Protein AF-A0A2W4IEJ6-F1 (afdb_monomer)

Sequence (66 aa):
KLRFDEEEAISVNINESSDYDSTTVFFSKENTIIEKLKKSKKLKVQIELYQEGNNIFEFDVNGFEL

Secondary structure (DSSP, 8-state):
-EEETTSPPBP--EEEPTT--TT-EEES-HHHHHHHHTT-SEEEEEEEETTTEEEEEEEE-TT---

Radius of gyration: 12.47 Å; Cα contacts (8 Å, |Δi|>4): 96; chains: 1; bounding box: 26×26×26 Å

Foldseek 3Di:
DKDFDPDDDDDWDWDADPVNDPVDIDTPPVVVVLVSLVVGQKMWDWDQDVPPGTDIDIDGSPPPDD

Structure (mmCIF, N/CA/C/O backbone):
data_AF-A0A2W4IEJ6-F1
#
_entry.id   AF-A0A2W4IEJ6-F1
#
loop_
_atom_site.group_PDB
_atom_site.id
_atom_site.type_symbol
_atom_site.label_atom_id
_atom_site.label_alt_id
_atom_site.label_comp_id
_atom_site.label_asym_id
_atom_site.label_entity_id
_atom_site.label_seq_id
_atom_site.pdbx_PDB_ins_code
_atom_site.Cartn_x
_atom_site.Cartn_y
_atom_site.Cartn_z
_atom_site.occupancy
_atom_site.B_iso_or_equiv
_atom_site.auth_seq_id
_atom_site.auth_comp_id
_atom_site.auth_asym_id
_atom_site.auth_atom_id
_atom_site.pdbx_PDB_model_num
ATOM 1 N N . LYS A 1 1 ? 6.068 5.918 -3.394 1.00 92.50 1 LYS A N 1
ATOM 2 C CA . LYS A 1 1 ? 5.520 5.999 -2.010 1.00 92.50 1 LYS A CA 1
ATOM 3 C C . LYS A 1 1 ? 4.132 5.379 -1.990 1.00 92.50 1 LYS A C 1
ATOM 5 O O . LYS A 1 1 ? 3.444 5.484 -2.996 1.00 92.50 1 LYS A O 1
ATOM 10 N N . LEU A 1 2 ? 3.720 4.777 -0.877 1.00 95.56 2 LEU A N 1
ATOM 11 C CA . LEU A 1 2 ? 2.385 4.193 -0.709 1.00 95.56 2 LEU A CA 1
ATOM 12 C C . LEU A 1 2 ? 1.651 4.906 0.427 1.00 95.56 2 LEU A C 1
ATOM 14 O O . LEU A 1 2 ? 2.241 5.101 1.486 1.00 95.56 2 LEU A O 1
ATOM 18 N N . ARG A 1 3 ? 0.386 5.277 0.234 1.00 97.38 3 ARG A N 1
ATOM 19 C CA . ARG A 1 3 ? -0.485 5.812 1.291 1.00 97.38 3 ARG A CA 1
ATOM 20 C C . ARG A 1 3 ? -1.721 4.939 1.418 1.00 97.38 3 ARG A C 1
ATOM 22 O O . ARG A 1 3 ? -2.395 4.702 0.423 1.00 97.38 3 ARG A O 1
ATOM 29 N N . PHE A 1 4 ? -2.020 4.505 2.630 1.00 97.69 4 PHE A N 1
ATOM 30 C CA . PHE A 1 4 ? -3.187 3.687 2.932 1.00 97.69 4 PHE A CA 1
ATOM 31 C C . PHE A 1 4 ? -4.221 4.578 3.614 1.00 97.69 4 PHE A C 1
ATOM 33 O O . PHE A 1 4 ? -3.904 5.238 4.600 1.00 97.69 4 PHE A O 1
ATOM 40 N N . ASP A 1 5 ? -5.416 4.671 3.039 1.00 96.81 5 ASP A N 1
ATOM 41 C CA . ASP A 1 5 ? -6.477 5.583 3.473 1.00 96.81 5 ASP A CA 1
ATOM 42 C C . ASP A 1 5 ? -5.964 7.032 3.693 1.00 96.81 5 ASP A C 1
ATOM 44 O O . ASP A 1 5 ? -5.451 7.679 2.764 1.00 96.81 5 ASP A O 1
ATOM 48 N N . GLU A 1 6 ? -6.090 7.540 4.923 1.00 95.81 6 GLU A N 1
ATOM 49 C CA . GLU A 1 6 ? -5.625 8.861 5.370 1.00 95.81 6 GLU A CA 1
ATOM 50 C C . GLU A 1 6 ? -4.359 8.792 6.247 1.00 95.81 6 GLU A C 1
ATOM 52 O O . GLU A 1 6 ? -3.986 9.784 6.870 1.00 95.81 6 GLU A O 1
ATOM 57 N N . GLU A 1 7 ? -3.682 7.641 6.302 1.00 95.81 7 GLU A N 1
ATOM 58 C CA . GLU A 1 7 ? -2.424 7.491 7.039 1.00 95.81 7 GLU A CA 1
ATOM 59 C C . GLU A 1 7 ? -1.257 8.236 6.370 1.00 95.81 7 GLU A C 1
ATOM 61 O O . GLU A 1 7 ? -1.317 8.653 5.209 1.00 95.81 7 GLU A O 1
ATOM 66 N N . GLU A 1 8 ? -0.144 8.368 7.095 1.00 96.06 8 GLU A N 1
ATOM 67 C CA . GLU A 1 8 ? 1.101 8.871 6.520 1.00 96.06 8 GLU A CA 1
ATOM 68 C C . GLU A 1 8 ? 1.628 7.949 5.412 1.00 96.06 8 GLU A C 1
ATOM 70 O O . GLU A 1 8 ? 1.571 6.719 5.489 1.00 96.06 8 GLU A O 1
ATOM 75 N N . ALA A 1 9 ? 2.176 8.560 4.360 1.00 96.00 9 ALA A N 1
ATOM 76 C CA . ALA A 1 9 ? 2.742 7.810 3.252 1.00 96.00 9 ALA A CA 1
ATOM 77 C C . ALA A 1 9 ? 4.042 7.108 3.670 1.00 96.00 9 ALA A C 1
ATOM 79 O O . ALA A 1 9 ? 4.965 7.733 4.194 1.00 96.00 9 ALA A O 1
ATOM 80 N N . ILE A 1 10 ? 4.158 5.825 3.340 1.00 94.88 10 ILE A N 1
ATOM 81 C CA . ILE A 1 10 ? 5.368 5.037 3.544 1.00 94.88 10 ILE A CA 1
ATOM 82 C C . ILE A 1 10 ? 6.233 5.016 2.280 1.00 94.88 10 ILE A C 1
ATOM 84 O O . ILE A 1 10 ? 5.752 4.889 1.147 1.00 94.88 10 ILE A O 1
ATOM 88 N N . SER A 1 11 ? 7.545 5.117 2.476 1.00 93.19 11 SER A N 1
ATOM 89 C CA . SER A 1 11 ? 8.523 4.859 1.420 1.00 93.19 11 SER A CA 1
ATOM 90 C C . SER A 1 11 ? 8.795 3.360 1.322 1.00 93.19 11 SER A C 1
ATOM 92 O O . SER A 1 11 ? 9.102 2.689 2.316 1.00 93.19 11 SER A O 1
ATOM 94 N N . VAL A 1 12 ? 8.688 2.858 0.098 1.00 91.06 12 VAL A N 1
ATOM 95 C CA . VAL A 1 12 ? 9.013 1.489 -0.299 1.00 91.06 12 VAL A CA 1
ATOM 96 C C . VAL A 1 12 ? 10.001 1.566 -1.452 1.00 91.06 12 VAL A C 1
ATOM 98 O O . VAL A 1 12 ? 9.960 2.522 -2.230 1.00 91.06 12 VAL A O 1
ATOM 101 N N . ASN A 1 13 ? 10.882 0.578 -1.535 1.00 87.75 13 ASN A N 1
ATOM 102 C CA . ASN A 1 13 ? 11.769 0.442 -2.682 1.00 87.75 13 ASN A CA 1
ATOM 103 C C . ASN A 1 13 ? 11.026 -0.325 -3.769 1.00 87.75 13 ASN A C 1
ATOM 105 O O . ASN A 1 13 ? 10.204 -1.190 -3.458 1.00 87.75 13 ASN A O 1
ATOM 109 N N . ILE A 1 14 ? 11.327 0.007 -5.016 1.00 84.06 14 ILE A N 1
ATOM 110 C CA . ILE A 1 14 ? 10.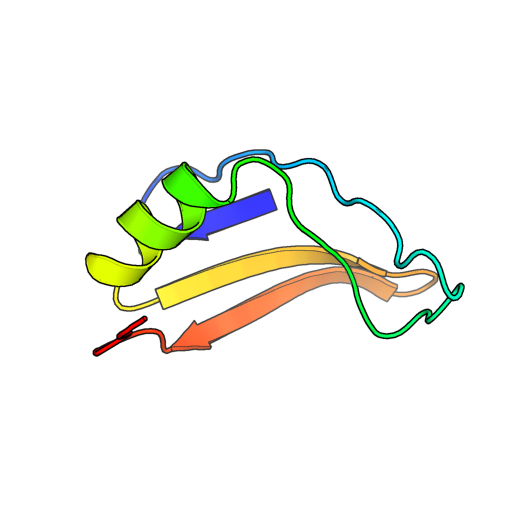819 -0.697 -6.182 1.00 84.06 14 ILE A CA 1
ATOM 111 C C . ILE A 1 14 ? 11.958 -1.552 -6.723 1.00 84.06 14 ILE A C 1
ATOM 113 O O . ILE A 1 14 ? 13.050 -1.038 -6.955 1.00 84.06 14 ILE A O 1
ATOM 117 N N . ASN A 1 15 ? 11.696 -2.842 -6.889 1.00 82.75 15 ASN A N 1
ATOM 118 C CA . ASN A 1 15 ? 12.569 -3.761 -7.595 1.00 82.75 15 ASN A CA 1
ATOM 119 C C . ASN A 1 15 ? 11.976 -4.005 -8.985 1.00 82.75 15 ASN A C 1
ATOM 121 O O . ASN A 1 15 ? 10.766 -4.215 -9.122 1.00 82.75 15 ASN A O 1
ATOM 125 N N . GLU A 1 16 ? 12.832 -3.962 -9.998 1.00 74.94 16 GLU A N 1
ATOM 126 C CA . GLU A 1 16 ? 12.462 -4.294 -11.372 1.00 74.94 16 GLU A CA 1
ATOM 127 C C . GLU A 1 16 ? 12.195 -5.795 -11.509 1.00 74.94 16 GLU A C 1
ATOM 129 O O . GLU A 1 16 ? 12.727 -6.612 -10.746 1.00 74.94 16 GLU A O 1
ATOM 134 N N . SER A 1 17 ? 11.357 -6.154 -12.479 1.00 75.56 17 SER A N 1
ATOM 135 C CA . SER A 1 17 ? 11.148 -7.552 -12.830 1.00 75.56 17 SER A CA 1
ATOM 136 C C . SER A 1 17 ? 12.429 -8.170 -13.392 1.00 75.56 17 SER A C 1
ATOM 138 O O . SER A 1 17 ? 13.180 -7.529 -14.128 1.00 75.56 17 SER A O 1
ATOM 140 N N . SER A 1 18 ? 12.691 -9.435 -13.057 1.00 74.00 18 SER A N 1
ATOM 141 C CA . SER A 1 18 ? 13.888 -10.156 -13.513 1.00 74.00 18 SER A CA 1
ATOM 142 C C . SER A 1 18 ? 13.896 -10.445 -15.019 1.00 74.00 18 SER A C 1
ATOM 144 O O . SER A 1 18 ? 14.931 -10.841 -15.555 1.00 74.00 18 SER A O 1
ATOM 146 N N . ASP A 1 19 ? 12.765 -10.248 -15.697 1.00 77.31 19 ASP A N 1
ATOM 147 C CA . ASP A 1 19 ? 12.580 -10.411 -17.140 1.00 77.31 19 ASP A CA 1
ATOM 148 C C . ASP A 1 19 ? 12.618 -9.087 -17.927 1.00 77.31 19 ASP A C 1
ATOM 150 O O . ASP A 1 19 ? 12.381 -9.096 -19.134 1.00 77.31 19 ASP A O 1
ATOM 154 N N . TYR A 1 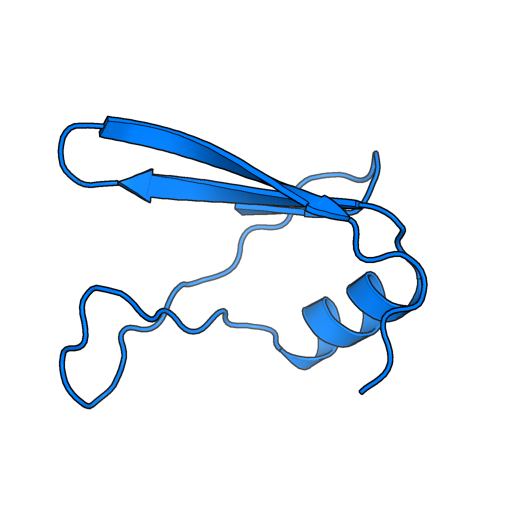20 ? 12.962 -7.969 -17.276 1.00 69.56 20 TYR A N 1
ATOM 155 C CA . TYR A 1 20 ? 12.986 -6.622 -17.862 1.00 69.56 20 TYR A CA 1
ATOM 156 C C . TYR A 1 20 ? 11.622 -6.120 -18.370 1.00 69.56 20 TYR A C 1
ATOM 158 O O . TYR A 1 20 ? 11.572 -5.216 -19.210 1.00 69.56 20 TYR A O 1
ATOM 166 N N . ASP A 1 21 ? 10.511 -6.661 -17.861 1.00 74.06 21 ASP A N 1
ATOM 167 C CA .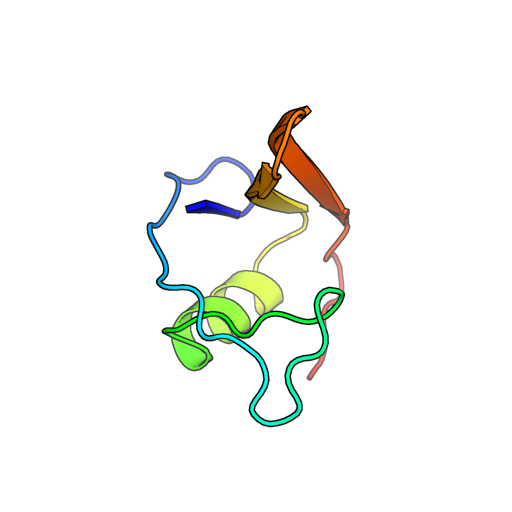 ASP A 1 21 ? 9.185 -6.101 -18.114 1.00 74.06 21 ASP A CA 1
ATOM 168 C C . ASP A 1 21 ? 9.070 -4.686 -17.520 1.00 74.06 21 ASP A C 1
ATOM 170 O O . ASP A 1 21 ? 9.176 -4.475 -16.312 1.00 74.06 21 ASP A O 1
ATOM 174 N N . SER A 1 22 ? 8.824 -3.700 -18.384 1.00 74.25 22 SER A N 1
ATOM 175 C CA . SER A 1 22 ? 8.637 -2.297 -18.000 1.00 74.25 22 SER A CA 1
ATOM 176 C C . SER A 1 22 ? 7.248 -1.994 -17.435 1.00 74.25 22 SER A C 1
ATOM 178 O O . SER A 1 22 ? 6.987 -0.863 -17.029 1.00 74.25 22 SER A O 1
ATOM 180 N N . THR A 1 23 ? 6.329 -2.960 -17.467 1.00 79.56 23 THR A N 1
ATOM 181 C CA . THR A 1 23 ? 4.946 -2.794 -17.003 1.00 79.56 23 THR A CA 1
ATOM 182 C C . THR A 1 23 ? 4.708 -3.355 -15.603 1.00 79.56 23 THR A C 1
ATOM 184 O O . THR A 1 23 ? 3.693 -3.030 -14.985 1.00 79.56 23 THR A O 1
ATOM 187 N N . THR A 1 24 ? 5.669 -4.115 -15.067 1.00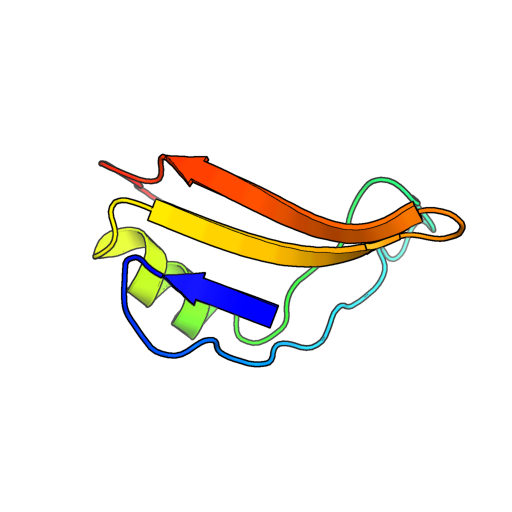 81.69 24 THR A N 1
ATOM 188 C CA . THR A 1 24 ? 5.567 -4.768 -13.760 1.00 81.69 24 THR A CA 1
ATOM 189 C C . THR A 1 24 ? 6.675 -4.305 -12.821 1.00 81.69 24 THR A C 1
ATOM 191 O O . THR A 1 24 ? 7.851 -4.257 -13.172 1.00 81.69 24 THR A O 1
ATOM 194 N N . VAL A 1 25 ? 6.297 -3.992 -11.581 1.00 81.12 25 VAL A N 1
ATOM 195 C CA . VAL A 1 25 ? 7.223 -3.598 -10.517 1.00 81.12 25 VAL A CA 1
ATOM 196 C C . VAL A 1 25 ? 6.907 -4.335 -9.223 1.00 81.12 25 VAL A C 1
ATOM 198 O O . VAL A 1 25 ? 5.746 -4.600 -8.914 1.00 81.12 25 VAL A O 1
ATOM 201 N N . PHE A 1 26 ? 7.936 -4.614 -8.426 1.00 86.12 26 PHE A N 1
ATOM 202 C CA . PHE A 1 26 ? 7.790 -5.272 -7.130 1.00 86.12 26 PHE A CA 1
ATOM 203 C C . PHE A 1 26 ? 8.111 -4.301 -6.000 1.00 86.12 26 PHE A C 1
ATOM 205 O O . PHE A 1 26 ? 9.178 -3.688 -5.973 1.00 86.12 26 PHE A O 1
ATOM 212 N N . PHE A 1 27 ? 7.206 -4.171 -5.033 1.00 88.00 27 PHE A N 1
ATOM 213 C CA . PHE A 1 27 ? 7.454 -3.351 -3.851 1.00 88.00 27 PHE A CA 1
ATOM 214 C C . PHE A 1 2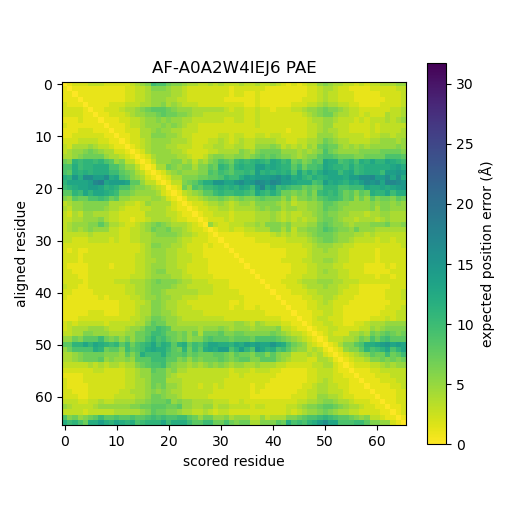7 ? 8.181 -4.147 -2.770 1.00 88.00 27 PHE A C 1
ATOM 216 O O . PHE A 1 27 ? 7.822 -5.280 -2.451 1.00 88.00 27 PHE A O 1
ATOM 223 N N . SER A 1 28 ? 9.177 -3.527 -2.140 1.00 87.31 28 SER A N 1
ATOM 224 C CA . SER A 1 28 ? 9.742 -4.055 -0.901 1.00 87.31 28 SER A CA 1
ATOM 225 C C . SER A 1 28 ? 8.730 -3.982 0.252 1.00 87.31 28 SER A C 1
ATOM 227 O O . SER A 1 28 ? 7.756 -3.232 0.195 1.00 87.31 28 SER A O 1
ATOM 229 N N . LYS A 1 29 ? 8.991 -4.722 1.341 1.00 87.25 29 LYS A N 1
ATOM 230 C CA . LYS A 1 29 ? 8.127 -4.791 2.542 1.00 87.25 29 LYS A CA 1
ATOM 231 C C . LYS A 1 29 ? 6.745 -5.408 2.284 1.00 87.25 29 LYS A C 1
ATOM 233 O O . LYS A 1 29 ? 5.753 -4.955 2.852 1.00 87.25 29 LYS A O 1
ATOM 238 N N . GLU A 1 30 ? 6.708 -6.472 1.486 1.00 89.94 30 GLU A N 1
ATOM 239 C CA . GLU A 1 30 ? 5.499 -7.234 1.139 1.00 89.94 30 GLU A CA 1
ATOM 240 C C . GLU A 1 30 ? 4.581 -7.492 2.345 1.00 89.94 30 GLU A C 1
ATOM 242 O O . GLU A 1 30 ? 3.428 -7.072 2.330 1.00 89.94 30 GLU A O 1
ATOM 247 N N . ASN A 1 31 ? 5.104 -8.069 3.434 1.00 92.50 31 ASN A N 1
ATOM 248 C CA . ASN A 1 31 ? 4.302 -8.366 4.628 1.00 92.50 31 ASN A CA 1
ATOM 249 C C . ASN A 1 31 ? 3.609 -7.122 5.208 1.00 92.50 31 ASN A C 1
ATOM 251 O O . ASN A 1 31 ? 2.421 -7.160 5.514 1.00 92.50 31 ASN A O 1
ATOM 255 N N . THR A 1 32 ? 4.320 -5.995 5.314 1.00 93.50 32 THR A N 1
ATOM 256 C CA . THR A 1 32 ? 3.739 -4.737 5.812 1.00 93.50 32 THR A CA 1
ATOM 257 C C . THR A 1 32 ? 2.663 -4.201 4.871 1.00 93.50 32 THR A C 1
ATOM 259 O O . THR A 1 32 ? 1.654 -3.671 5.333 1.00 93.50 32 THR A O 1
ATOM 262 N N . ILE A 1 33 ? 2.868 -4.326 3.558 1.00 94.81 33 ILE A N 1
ATOM 263 C CA . ILE A 1 33 ? 1.893 -3.901 2.550 1.00 94.81 33 ILE A CA 1
ATOM 264 C C . ILE A 1 33 ? 0.632 -4.759 2.6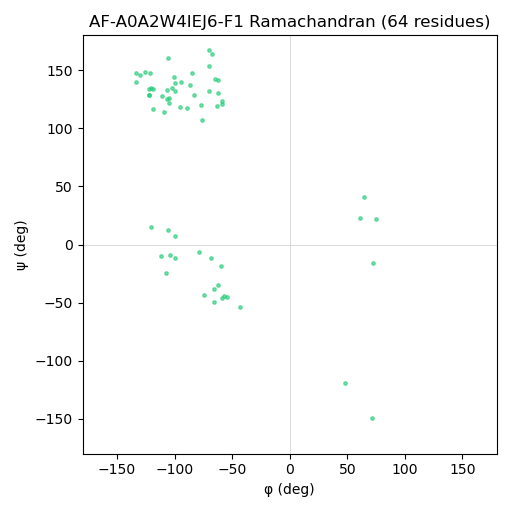57 1.00 94.81 33 ILE A C 1
ATOM 266 O O . ILE A 1 33 ? -0.456 -4.204 2.771 1.00 94.81 33 ILE A O 1
ATOM 270 N N . ILE A 1 34 ? 0.772 -6.086 2.702 1.00 94.88 34 ILE A N 1
ATOM 271 C CA . ILE A 1 34 ? -0.347 -7.027 2.840 1.00 94.88 34 ILE A CA 1
ATOM 272 C C . ILE A 1 34 ? -1.138 -6.753 4.124 1.00 94.88 34 ILE A C 1
ATOM 274 O O . ILE A 1 34 ? -2.367 -6.695 4.098 1.00 94.88 34 ILE A O 1
ATOM 278 N N . GLU A 1 35 ? -0.460 -6.556 5.255 1.00 94.75 35 GLU A N 1
ATOM 279 C CA . GLU A 1 35 ? -1.123 -6.263 6.530 1.00 94.75 35 GLU A CA 1
ATOM 280 C C . GLU A 1 35 ? -1.912 -4.952 6.513 1.00 94.75 35 GLU A C 1
ATOM 282 O O . GLU A 1 35 ? -2.957 -4.864 7.164 1.00 94.75 35 GLU A O 1
ATOM 287 N N . LYS A 1 36 ? -1.423 -3.938 5.789 1.00 95.94 36 LYS A N 1
ATOM 288 C CA . LYS A 1 36 ? -2.135 -2.670 5.609 1.00 95.94 36 LYS A CA 1
ATOM 289 C C . LYS A 1 36 ? -3.302 -2.811 4.638 1.00 95.94 36 LYS A C 1
ATOM 291 O O . LYS A 1 36 ? -4.394 -2.366 4.965 1.00 95.94 36 LYS A O 1
ATOM 296 N N . LEU A 1 37 ? -3.116 -3.500 3.510 1.00 96.19 37 LEU A N 1
ATOM 297 C CA . LEU A 1 37 ? -4.184 -3.772 2.540 1.00 96.19 37 LEU A CA 1
ATOM 298 C C . LEU A 1 37 ? -5.396 -4.441 3.197 1.00 96.19 37 LEU A C 1
ATOM 300 O O . LEU A 1 37 ? -6.514 -3.982 3.011 1.00 96.19 37 LEU A O 1
ATOM 304 N N . LYS A 1 38 ? -5.172 -5.445 4.056 1.00 95.50 38 LYS A N 1
ATOM 305 C CA . LYS A 1 38 ? -6.240 -6.144 4.799 1.00 95.50 38 LYS A CA 1
ATOM 306 C C . LYS A 1 38 ? -7.077 -5.243 5.720 1.00 95.50 38 LYS A C 1
ATOM 308 O O . LYS A 1 38 ? -8.139 -5.660 6.170 1.00 95.50 38 LYS A O 1
ATOM 313 N N . LYS A 1 39 ? -6.585 -4.053 6.072 1.00 95.50 39 LYS A N 1
ATOM 314 C CA . LYS A 1 39 ? -7.230 -3.124 7.018 1.00 95.50 39 LYS A CA 1
ATOM 315 C C . LYS A 1 39 ? -7.742 -1.852 6.349 1.00 95.50 39 LYS A C 1
ATOM 317 O O . LYS A 1 39 ? -8.447 -1.082 6.999 1.00 95.50 39 LYS A O 1
ATOM 322 N N . SER A 1 40 ? -7.389 -1.640 5.088 1.00 97.44 40 SER A N 1
ATOM 323 C CA . SER A 1 40 ? -7.646 -0.399 4.375 1.00 97.44 40 SER A CA 1
ATOM 324 C C . SER A 1 40 ? -8.763 -0.533 3.363 1.00 97.44 40 SER A C 1
ATOM 326 O O . SER A 1 40 ? -9.129 -1.624 2.935 1.00 97.44 40 SER A O 1
ATOM 328 N N . LYS A 1 41 ? -9.315 0.612 2.971 1.00 97.69 41 LYS A N 1
ATOM 329 C CA . LYS A 1 41 ? -10.293 0.701 1.882 1.00 97.69 41 LYS A CA 1
ATOM 330 C C . LYS A 1 41 ? -9.688 1.338 0.647 1.00 97.69 41 LYS A C 1
ATOM 332 O O . LYS A 1 41 ? -10.165 1.105 -0.454 1.00 97.69 41 LYS A O 1
ATOM 337 N N . LYS A 1 42 ? -8.643 2.146 0.816 1.00 98.12 42 LYS A N 1
ATOM 338 C CA . LYS A 1 42 ? -7.991 2.868 -0.270 1.00 98.12 42 LYS A CA 1
ATOM 339 C C . LYS A 1 42 ? -6.480 2.739 -0.205 1.00 98.12 42 LYS A C 1
ATOM 341 O O . LYS A 1 42 ? -5.880 2.877 0.860 1.00 98.12 42 LYS A O 1
ATOM 346 N N . LEU A 1 43 ? -5.861 2.578 -1.367 1.00 97.62 43 LEU A N 1
ATOM 347 C CA . LEU A 1 43 ? -4.417 2.671 -1.551 1.00 97.62 43 LEU A CA 1
ATOM 348 C C . LEU A 1 43 ? -4.110 3.755 -2.584 1.00 97.62 43 LEU A C 1
ATOM 350 O O . LEU A 1 43 ? -4.634 3.725 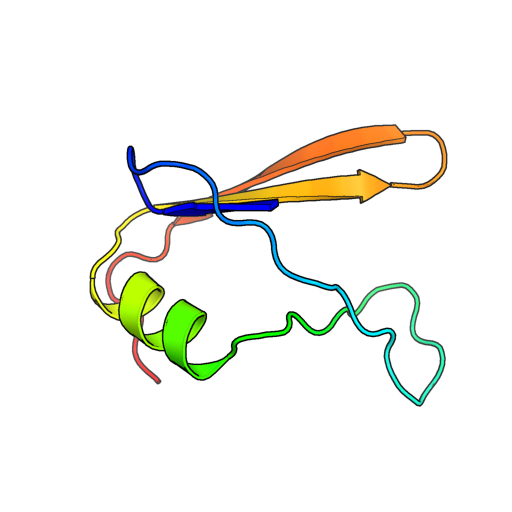-3.692 1.00 97.62 43 LEU A O 1
ATOM 354 N N . LYS A 1 44 ? -3.219 4.687 -2.244 1.00 97.25 44 LYS A N 1
ATOM 355 C CA . LYS A 1 44 ? -2.604 5.613 -3.198 1.00 97.25 44 LYS A CA 1
ATOM 356 C C . LYS A 1 44 ? -1.158 5.218 -3.447 1.00 97.25 44 LYS A C 1
ATOM 358 O O . LYS A 1 44 ? -0.362 5.137 -2.509 1.00 97.25 44 LYS A O 1
ATOM 363 N N . VAL A 1 45 ? -0.808 5.022 -4.709 1.00 94.44 45 VAL A N 1
ATOM 364 C CA . VAL A 1 45 ? 0.546 4.696 -5.158 1.00 94.44 45 VAL A CA 1
ATOM 365 C C . VAL A 1 45 ? 1.109 5.903 -5.883 1.00 94.44 45 VAL A C 1
ATOM 367 O O . VAL A 1 45 ? 0.621 6.273 -6.945 1.00 94.44 45 VAL A O 1
ATOM 370 N N . GLN A 1 46 ? 2.140 6.513 -5.306 1.00 92.25 46 GLN A N 1
ATOM 371 C CA . GLN A 1 46 ? 2.925 7.537 -5.979 1.00 92.25 46 GLN A CA 1
ATOM 372 C C . GLN A 1 46 ? 4.153 6.892 -6.618 1.00 92.25 46 GLN A C 1
ATOM 374 O O . GLN A 1 46 ? 5.013 6.371 -5.894 1.00 92.25 46 GLN A O 1
ATOM 379 N N . ILE A 1 47 ? 4.252 6.983 -7.938 1.00 88.19 47 ILE A N 1
ATOM 380 C CA . ILE A 1 47 ? 5.385 6.506 -8.733 1.00 88.19 47 ILE A CA 1
ATOM 381 C C . ILE A 1 47 ? 5.841 7.610 -9.686 1.00 88.19 47 ILE A C 1
ATOM 383 O O . ILE A 1 47 ? 5.039 8.416 -10.154 1.00 88.19 47 ILE A O 1
ATOM 387 N N . GLU A 1 48 ? 7.142 7.668 -9.936 1.00 84.06 48 GLU A N 1
ATOM 388 C CA . GLU A 1 48 ? 7.706 8.541 -10.956 1.00 84.06 48 GLU A CA 1
ATOM 389 C C . GLU A 1 48 ? 7.742 7.779 -12.280 1.00 84.06 48 GLU A C 1
ATOM 391 O O . GLU A 1 48 ? 8.392 6.740 -12.383 1.00 84.06 48 GLU A O 1
ATOM 396 N N . LEU A 1 49 ? 7.006 8.275 -13.272 1.00 78.75 49 LEU A N 1
ATOM 397 C CA . LEU A 1 49 ? 6.991 7.721 -14.621 1.00 78.75 49 LEU A CA 1
ATOM 398 C C . LEU A 1 49 ? 7.905 8.551 -15.521 1.00 78.75 49 LEU A C 1
ATOM 400 O O . LEU A 1 49 ? 7.928 9.785 -15.451 1.00 78.75 49 LEU A O 1
ATOM 404 N N . TYR A 1 50 ? 8.653 7.866 -16.385 1.00 72.56 50 TYR A N 1
ATOM 405 C CA . TYR A 1 50 ? 9.530 8.517 -17.352 1.00 72.56 50 TYR A CA 1
ATOM 406 C C . TYR A 1 50 ? 8.702 9.451 -18.250 1.00 72.56 50 TYR A C 1
ATOM 408 O O . TYR A 1 50 ? 7.737 9.016 -18.866 1.00 72.56 50 TYR A O 1
ATOM 416 N N . GLN A 1 51 ? 9.074 10.736 -18.299 1.00 79.38 51 GLN A N 1
ATOM 417 C CA . GLN A 1 51 ? 8.403 11.836 -19.026 1.00 79.38 51 GLN A CA 1
ATOM 418 C C . GLN A 1 51 ? 7.069 12.354 -18.462 1.00 79.38 51 GLN A C 1
ATOM 420 O O . GLN A 1 51 ? 6.685 13.471 -18.803 1.00 79.38 51 GLN A O 1
ATOM 425 N N . GLU A 1 52 ? 6.404 11.631 -17.562 1.00 79.19 52 GLU A N 1
ATOM 426 C CA . GLU A 1 52 ? 5.135 12.074 -16.954 1.00 79.19 52 GLU A CA 1
ATOM 427 C C . GLU A 1 52 ? 5.297 12.580 -15.510 1.00 79.19 52 GLU A C 1
ATOM 429 O O . GLU A 1 52 ? 4.376 13.162 -14.938 1.00 79.19 52 GLU A O 1
ATOM 434 N N . GLY A 1 53 ? 6.481 12.402 -14.914 1.00 85.06 53 GLY A N 1
ATOM 435 C CA . GLY A 1 53 ? 6.786 12.868 -13.565 1.00 85.06 53 GLY A CA 1
ATOM 436 C C . GLY A 1 53 ? 6.071 12.055 -12.484 1.00 85.06 53 GLY A C 1
ATOM 437 O O . GLY A 1 53 ? 5.837 10.854 -12.627 1.00 85.06 53 GLY A O 1
ATOM 438 N N . ASN A 1 54 ? 5.760 12.707 -11.360 1.00 87.25 54 ASN A N 1
ATOM 439 C CA . ASN A 1 54 ? 5.118 12.058 -10.217 1.00 87.25 54 ASN A CA 1
ATOM 440 C C . ASN A 1 54 ? 3.626 11.826 -10.479 1.00 87.25 54 ASN A C 1
ATOM 442 O O . ASN A 1 54 ? 2.826 12.755 -10.380 1.00 87.25 54 ASN A O 1
ATOM 446 N N . ASN A 1 55 ? 3.257 10.572 -10.715 1.00 89.25 55 ASN A N 1
ATOM 447 C C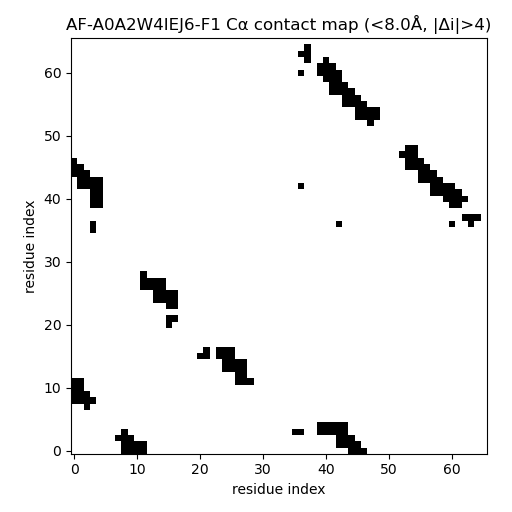A . ASN A 1 55 ? 1.877 10.144 -10.883 1.00 89.25 55 ASN A CA 1
ATOM 448 C C . ASN A 1 55 ? 1.346 9.501 -9.604 1.00 89.25 55 ASN A C 1
ATOM 450 O O . ASN A 1 55 ? 2.079 8.817 -8.886 1.00 89.25 55 ASN A O 1
ATOM 454 N N . ILE A 1 56 ? 0.062 9.735 -9.319 1.00 93.81 56 ILE A N 1
ATOM 455 C CA . ILE A 1 56 ? -0.646 9.142 -8.183 1.00 93.81 56 ILE A CA 1
ATOM 456 C C . ILE A 1 56 ? -1.805 8.310 -8.717 1.00 93.81 56 ILE A C 1
ATOM 458 O O . ILE A 1 56 ? -2.750 8.845 -9.290 1.00 93.81 56 ILE A O 1
ATOM 462 N N . PHE A 1 57 ? -1.744 7.011 -8.460 1.00 92.44 57 PHE A N 1
ATOM 463 C CA . PHE A 1 57 ? -2.814 6.065 -8.748 1.00 92.44 57 PHE A CA 1
ATOM 464 C C . PHE A 1 57 ? -3.597 5.784 -7.466 1.00 92.44 57 PHE A C 1
ATOM 466 O O . PHE A 1 57 ? -2.985 5.524 -6.430 1.00 92.44 57 PHE A O 1
ATOM 473 N N . GLU A 1 58 ? -4.929 5.845 -7.516 1.00 96.62 58 GLU A N 1
ATOM 474 C CA . GLU A 1 58 ? -5.809 5.462 -6.404 1.00 96.62 58 GLU A CA 1
ATOM 475 C C . GLU A 1 58 ? -6.489 4.129 -6.723 1.00 96.62 58 GLU A C 1
ATOM 477 O O . GLU A 1 58 ? -7.026 3.941 -7.813 1.00 96.62 58 GLU A O 1
ATOM 482 N N . PHE A 1 59 ? -6.472 3.223 -5.753 1.00 96.38 59 PHE A N 1
ATOM 483 C CA . PHE A 1 59 ? -7.082 1.905 -5.828 1.00 96.38 59 PHE A CA 1
ATOM 484 C C . PHE A 1 59 ? -8.088 1.750 -4.690 1.00 96.38 59 PHE A C 1
ATOM 486 O O . PHE A 1 59 ? -7.772 2.061 -3.536 1.00 96.38 59 PHE A O 1
ATOM 493 N N . ASP A 1 60 ? -9.278 1.246 -5.015 1.00 97.50 60 ASP A N 1
ATOM 494 C CA . ASP A 1 60 ? -10.191 0.683 -4.022 1.00 97.50 60 ASP A CA 1
ATOM 495 C C . ASP A 1 60 ? -9.679 -0.710 -3.648 1.00 97.50 60 ASP A C 1
ATOM 497 O O . ASP A 1 60 ? -9.502 -1.572 -4.509 1.00 97.50 60 ASP A O 1
ATOM 501 N N . VAL A 1 61 ? -9.376 -0.894 -2.368 1.00 96.94 61 VAL A N 1
ATOM 502 C CA . VAL A 1 61 ? -8.857 -2.146 -1.802 1.00 96.94 61 VAL A CA 1
ATOM 503 C C . VAL A 1 61 ? -9.788 -2.691 -0.719 1.00 96.94 61 VAL A C 1
ATOM 505 O O . VAL A 1 61 ? -9.405 -3.557 0.065 1.00 96.94 61 VAL A O 1
ATOM 508 N N . ASN A 1 62 ? -11.023 -2.189 -0.652 1.00 95.94 62 ASN A N 1
ATOM 509 C CA . ASN A 1 62 ? -12.011 -2.685 0.287 1.00 95.94 62 ASN A CA 1
ATOM 510 C C . ASN A 1 62 ? -12.339 -4.160 0.004 1.00 95.94 62 ASN A C 1
ATOM 512 O O . ASN A 1 62 ? -12.660 -4.535 -1.121 1.00 95.94 62 ASN A O 1
ATOM 516 N N . GLY A 1 63 ? -12.294 -4.988 1.048 1.00 93.38 63 GLY A N 1
ATOM 517 C CA . GLY A 1 63 ? -12.494 -6.432 0.909 1.00 93.38 63 GLY A CA 1
ATOM 518 C C . GLY A 1 63 ? -11.294 -7.169 0.312 1.00 93.38 63 GLY A C 1
ATOM 519 O O . GLY A 1 63 ? -11.470 -8.249 -0.237 1.00 93.38 63 GLY A O 1
ATOM 520 N N . PHE A 1 64 ? -10.087 -6.600 0.398 1.00 93.50 64 PHE A N 1
ATOM 521 C CA . PHE A 1 64 ? -8.864 -7.292 0.000 1.00 93.50 64 PHE A CA 1
ATOM 522 C C . PHE A 1 64 ? -8.662 -8.594 0.799 1.00 93.50 64 PHE A C 1
ATOM 524 O O . PHE A 1 64 ? -8.513 -8.572 2.026 1.00 93.50 64 PHE A O 1
ATO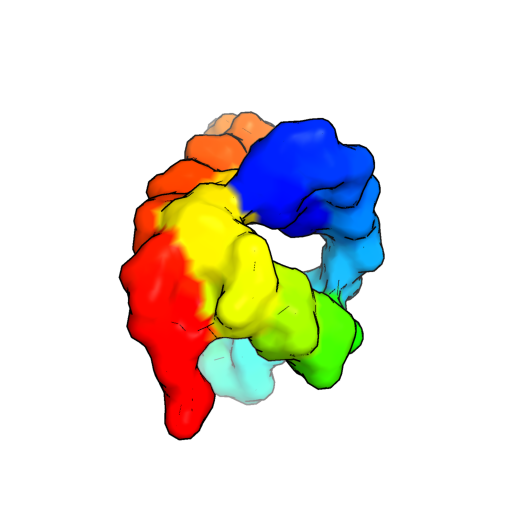M 531 N N . GLU A 1 65 ? -8.593 -9.714 0.079 1.00 87.50 65 GLU A N 1
ATOM 532 C CA . GLU A 1 65 ? -8.280 -11.056 0.581 1.00 87.50 65 GLU A CA 1
ATOM 533 C C . GLU A 1 65 ? -7.043 -11.600 -0.152 1.00 87.50 65 GLU A C 1
ATOM 535 O O . GLU A 1 65 ? -6.804 -11.248 -1.308 1.00 87.50 65 GLU A O 1
ATOM 540 N N . LEU A 1 66 ? -6.232 -12.404 0.549 1.00 78.62 66 LEU A N 1
ATOM 541 C CA . LEU A 1 66 ? -4.988 -12.984 0.024 1.00 78.62 66 LEU A CA 1
ATOM 542 C C . LEU A 1 66 ? -5.221 -14.414 -0.472 1.00 78.62 66 LEU A C 1
ATOM 544 O O . LEU A 1 66 ? -5.862 -15.168 0.296 1.00 78.62 66 LEU A O 1
#

Nearest PDB structures (foldseek):
  5bw0-assembly2_C  TM=7.059E-01  e=6.258E+00  Pseudomonas aeruginosa PAO1
  5bw0-assembly1_A  TM=7.110E-01  e=7.650E+00  Pseudomonas aeruginosa PAO1
  6mf6-assembly1_A  TM=5.653E-01  e=9.352E+00  Saccharomyces cerevisiae S288C

pLDDT: mean 89.28, std 7.95, range [69.56, 98.12]

Solvent-accessible surface area (backbone atoms only — not comparable to full-atom values): 4052 Å² total; per-residue (Å²): 66,41,24,49,62,90,51,78,67,43,84,57,54,76,43,76,41,96,82,72,49,89,89,50,75,43,66,54,62,54,70,64,51,54,62,47,43,64,75,31,49,33,38,37,43,42,45,78,43,92,97,70,43,82,41,76,49,79,42,85,34,63,86,52,78,135

Mean predicted aligned error: 4.28 Å